Protein AF-A0A924DFP1-F1 (afdb_monomer)

Mean predicted aligned error: 7.76 Å

Structure (mmCIF, N/CA/C/O backbone):
data_AF-A0A924DFP1-F1
#
_entry.id   AF-A0A924DFP1-F1
#
loop_
_atom_site.group_PDB
_atom_site.id
_atom_site.type_symbol
_atom_site.label_atom_id
_atom_site.label_alt_id
_atom_site.label_comp_id
_atom_site.label_asym_id
_atom_site.label_entity_id
_atom_site.label_seq_id
_atom_site.pdbx_PDB_ins_code
_atom_site.Cartn_x
_atom_site.Cartn_y
_atom_site.Cartn_z
_atom_site.occupancy
_atom_site.B_iso_or_equiv
_atom_site.auth_seq_id
_atom_site.auth_comp_id
_atom_site.auth_asym_id
_atom_site.auth_atom_id
_atom_site.pdbx_PDB_model_num
ATOM 1 N N . MET A 1 1 ? -12.663 -9.193 8.113 1.00 69.88 1 MET A N 1
ATOM 2 C CA . MET A 1 1 ? -11.508 -8.333 8.483 1.00 69.88 1 MET A CA 1
ATOM 3 C C . MET A 1 1 ? -11.353 -7.207 7.453 1.00 69.88 1 MET A C 1
ATOM 5 O O . MET A 1 1 ? -11.590 -7.478 6.288 1.00 69.88 1 MET A O 1
ATOM 9 N N . LEU A 1 2 ? -11.002 -5.962 7.828 1.00 76.06 2 LEU A N 1
ATOM 10 C CA . LEU A 1 2 ? -10.997 -4.779 6.922 1.00 76.06 2 LEU A CA 1
ATOM 11 C C . LEU A 1 2 ? -10.207 -4.979 5.607 1.00 76.06 2 LEU A C 1
ATOM 13 O O . LEU A 1 2 ? -10.567 -4.423 4.573 1.00 76.06 2 LEU A O 1
ATOM 17 N N . TRP A 1 3 ? -9.158 -5.798 5.663 1.00 81.81 3 TRP A N 1
ATOM 18 C CA . TRP A 1 3 ? -8.206 -6.043 4.575 1.00 81.81 3 TRP A CA 1
ATOM 19 C C . TRP A 1 3 ? -8.619 -7.155 3.599 1.00 81.81 3 TRP A C 1
ATOM 21 O O . TRP A 1 3 ? -7.972 -7.343 2.576 1.00 81.81 3 TRP A O 1
ATOM 31 N N . GLU A 1 4 ? -9.683 -7.908 3.893 1.00 82.88 4 GLU A N 1
ATOM 32 C CA . GLU A 1 4 ? -10.214 -8.904 2.954 1.00 82.88 4 GLU A CA 1
ATOM 33 C C . GLU A 1 4 ? -10.651 -8.221 1.656 1.00 82.88 4 GLU A C 1
ATOM 35 O O . GLU A 1 4 ? -11.298 -7.179 1.711 1.00 82.88 4 GLU A O 1
ATOM 40 N N . ASP A 1 5 ? -10.347 -8.822 0.502 1.00 80.94 5 ASP A N 1
ATOM 41 C CA . ASP A 1 5 ? -10.515 -8.209 -0.828 1.00 80.94 5 ASP A CA 1
ATOM 42 C C . ASP A 1 5 ? -11.877 -7.514 -1.023 1.00 80.94 5 ASP A C 1
ATOM 44 O O . ASP A 1 5 ? -11.924 -6.346 -1.408 1.00 80.94 5 ASP A O 1
ATOM 48 N N . VAL A 1 6 ? -12.982 -8.177 -0.660 1.00 85.00 6 VAL A N 1
ATOM 49 C CA . VAL A 1 6 ? -14.338 -7.607 -0.757 1.00 85.00 6 VAL A CA 1
ATOM 50 C C . VAL A 1 6 ? -14.481 -6.323 0.066 1.00 85.00 6 VAL A C 1
ATOM 52 O O . VAL A 1 6 ? -15.017 -5.332 -0.425 1.00 85.00 6 VAL A O 1
ATOM 55 N N . ARG A 1 7 ? -13.994 -6.320 1.311 1.00 84.31 7 ARG A N 1
ATOM 56 C CA . ARG A 1 7 ? -14.086 -5.164 2.215 1.00 84.31 7 ARG A CA 1
ATOM 57 C C . ARG A 1 7 ? -13.098 -4.074 1.818 1.00 84.31 7 ARG A C 1
ATOM 59 O O . ARG A 1 7 ? -13.478 -2.908 1.834 1.00 84.31 7 ARG A O 1
ATOM 66 N N . TYR A 1 8 ? -11.886 -4.449 1.403 1.00 85.38 8 TYR A N 1
ATOM 67 C CA . TYR A 1 8 ? -10.884 -3.526 0.879 1.00 85.38 8 TYR A CA 1
ATOM 68 C C . TYR A 1 8 ? -11.453 -2.722 -0.288 1.00 85.38 8 TYR A C 1
ATOM 70 O O . TYR A 1 8 ? -11.514 -1.500 -0.213 1.00 85.38 8 TYR A O 1
ATOM 78 N N . ARG A 1 9 ? -11.984 -3.410 -1.307 1.00 85.56 9 ARG A N 1
ATOM 79 C CA . ARG A 1 9 ? -12.621 -2.770 -2.468 1.00 85.56 9 ARG A CA 1
ATOM 80 C C . ARG A 1 9 ? -13.783 -1.861 -2.077 1.00 85.56 9 ARG A C 1
ATOM 82 O O . ARG A 1 9 ? -13.969 -0.827 -2.706 1.00 85.56 9 ARG A O 1
ATOM 89 N N . GLN A 1 10 ? -14.575 -2.232 -1.069 1.00 85.06 10 GLN A N 1
ATOM 90 C CA . GLN A 1 10 ? -15.708 -1.419 -0.617 1.00 85.06 10 GLN A CA 1
ATOM 91 C C . GLN A 1 10 ? -15.259 -0.068 -0.056 1.00 85.06 10 GLN A C 1
ATOM 93 O O . GLN A 1 10 ? -15.780 0.962 -0.483 1.00 85.06 10 GLN A O 1
ATOM 98 N N . TRP A 1 11 ? -14.301 -0.049 0.876 1.00 81.69 11 TRP A N 1
ATOM 99 C CA . TRP A 1 11 ? -13.893 1.207 1.510 1.00 81.69 11 TRP A CA 1
ATOM 100 C C . TRP A 1 11 ? -12.954 2.033 0.618 1.00 81.69 11 TRP A C 1
ATOM 102 O O . TRP A 1 11 ? -13.054 3.261 0.610 1.00 81.69 11 TRP A O 1
ATOM 112 N N . THR A 1 12 ? -12.101 1.402 -0.202 1.00 82.88 12 THR A N 1
ATOM 113 C CA . THR A 1 12 ? -11.225 2.138 -1.134 1.00 82.88 12 THR A CA 1
ATOM 114 C C . THR A 1 12 ? -11.976 2.768 -2.297 1.00 82.88 12 THR A C 1
ATOM 116 O O . THR A 1 12 ? -11.467 3.711 -2.909 1.00 82.88 12 THR A O 1
ATOM 119 N N . ASN A 1 13 ? -13.201 2.317 -2.583 1.00 82.38 13 ASN A N 1
ATOM 120 C CA . ASN A 1 13 ? -14.027 2.859 -3.658 1.00 82.38 13 ASN A CA 1
ATOM 121 C C . ASN A 1 13 ? -14.272 4.373 -3.523 1.00 82.38 13 ASN A C 1
ATOM 123 O O . ASN A 1 13 ? -14.385 5.062 -4.534 1.00 82.38 13 ASN A O 1
ATOM 127 N N . ALA A 1 14 ? -14.293 4.902 -2.294 1.00 77.56 14 ALA A N 1
ATOM 128 C CA . ALA A 1 14 ? -14.415 6.337 -2.035 1.00 77.56 14 ALA A CA 1
ATOM 129 C C . ALA A 1 14 ? -13.210 7.154 -2.548 1.00 77.56 14 ALA A C 1
ATOM 131 O O . ALA A 1 14 ? -13.348 8.334 -2.868 1.00 77.56 14 ALA A O 1
ATOM 132 N N . PHE A 1 15 ? -12.032 6.531 -2.646 1.00 74.38 15 PHE A N 1
ATOM 133 C CA . PHE A 1 15 ? -10.781 7.186 -3.029 1.00 74.38 15 PHE A CA 1
ATOM 134 C C . PHE A 1 15 ? -10.374 6.874 -4.470 1.00 74.38 15 PHE A C 1
ATOM 136 O O . PHE A 1 15 ? -9.965 7.776 -5.205 1.00 74.38 15 PHE A O 1
ATOM 143 N N . LYS A 1 16 ? -10.468 5.599 -4.868 1.00 74.00 16 LYS A N 1
ATOM 144 C CA . LYS A 1 16 ? -10.045 5.100 -6.181 1.00 74.00 16 LYS A CA 1
ATOM 145 C C . LYS A 1 16 ? -10.937 3.934 -6.612 1.00 74.00 16 LYS A C 1
ATOM 147 O O . LYS A 1 16 ? -10.611 2.765 -6.398 1.00 74.00 16 LYS A O 1
ATOM 152 N N . ALA A 1 17 ? -12.084 4.268 -7.202 1.00 83.75 17 ALA A N 1
ATOM 153 C CA . ALA A 1 17 ? -13.086 3.296 -7.628 1.00 83.75 17 ALA A CA 1
ATOM 154 C C . ALA A 1 17 ? -12.514 2.229 -8.574 1.00 83.75 17 ALA A C 1
ATOM 156 O O . ALA A 1 17 ? -11.740 2.529 -9.484 1.00 83.75 17 ALA A O 1
ATOM 157 N N . GLY A 1 18 ? -12.889 0.971 -8.336 1.00 82.62 18 GLY A N 1
ATOM 158 C CA . GLY A 1 18 ? -12.407 -0.181 -9.104 1.00 82.62 18 GLY A CA 1
ATOM 159 C C . GLY A 1 18 ? -10.963 -0.606 -8.810 1.00 82.62 18 GLY A C 1
ATOM 160 O O . GLY A 1 18 ? -10.485 -1.546 -9.443 1.00 82.62 18 GLY A O 1
ATOM 161 N N . SER A 1 19 ? -10.266 0.047 -7.871 1.00 85.50 19 SER A N 1
ATOM 162 C CA . SER A 1 19 ? -8.952 -0.422 -7.421 1.00 85.50 19 SER A CA 1
ATOM 163 C C . SER A 1 19 ? -9.056 -1.701 -6.591 1.00 85.50 19 SER A C 1
ATOM 165 O O . SER A 1 19 ? -10.066 -1.963 -5.933 1.00 85.50 19 SER A O 1
ATOM 167 N N . TYR A 1 20 ? -8.005 -2.516 -6.629 1.00 88.56 20 TYR A N 1
ATOM 168 C CA . TYR A 1 20 ? -7.902 -3.716 -5.807 1.00 88.56 20 TYR A CA 1
ATOM 169 C C . TYR A 1 20 ? -6.460 -4.049 -5.460 1.00 88.56 20 TYR A C 1
ATOM 171 O O . TYR A 1 20 ? -5.523 -3.570 -6.101 1.00 88.56 20 TYR A O 1
ATOM 179 N N . ALA A 1 21 ? -6.299 -4.886 -4.438 1.00 90.56 21 ALA A N 1
ATOM 180 C CA . ALA A 1 21 ? -5.002 -5.314 -3.956 1.00 90.56 21 ALA A CA 1
ATOM 181 C C . ALA A 1 21 ? -4.846 -6.834 -4.037 1.00 90.56 21 ALA A C 1
ATOM 183 O O . ALA A 1 21 ? -5.784 -7.582 -3.767 1.00 90.56 21 ALA A O 1
ATOM 184 N N . VAL A 1 22 ? -3.642 -7.292 -4.373 1.00 90.44 22 VAL A N 1
ATOM 185 C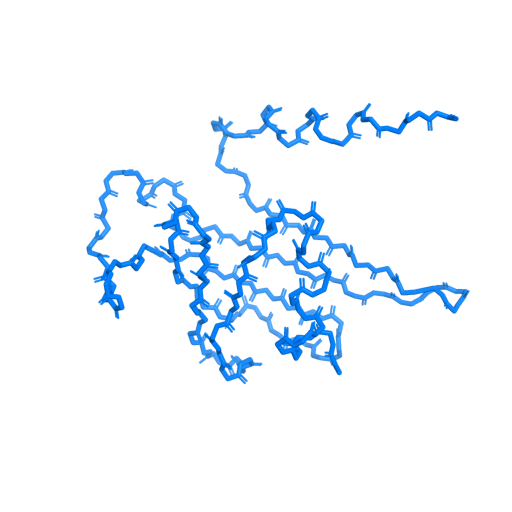 CA . VAL A 1 22 ? -3.253 -8.707 -4.318 1.00 90.44 22 VAL A CA 1
ATOM 186 C C . VAL A 1 22 ? -2.125 -8.846 -3.304 1.00 90.44 22 VAL A C 1
ATOM 188 O O . VAL A 1 22 ? -1.043 -8.283 -3.488 1.00 90.44 22 VAL A O 1
ATOM 191 N N . SER A 1 23 ? -2.383 -9.567 -2.212 1.00 88.62 23 SER A N 1
ATOM 192 C CA . SER A 1 23 ? -1.421 -9.776 -1.128 1.00 88.62 23 SER A CA 1
ATOM 193 C C . SER A 1 23 ? -1.812 -10.954 -0.238 1.00 88.62 23 SER A C 1
ATOM 195 O O . SER A 1 23 ? -2.986 -11.308 -0.144 1.00 88.62 23 SER A O 1
ATOM 197 N N . TYR A 1 24 ? -0.821 -11.496 0.471 1.00 86.44 24 TYR A N 1
ATOM 198 C CA . TYR A 1 24 ? -1.034 -12.362 1.633 1.00 86.44 24 TYR A CA 1
ATOM 199 C C . TYR A 1 24 ? -1.418 -11.570 2.891 1.00 86.44 24 TYR A C 1
ATOM 201 O O . TYR A 1 24 ? -1.831 -12.159 3.882 1.00 86.44 24 TYR A O 1
ATOM 209 N N . TRP A 1 25 ? -1.309 -10.236 2.855 1.00 87.00 25 TRP A N 1
ATOM 210 C CA . TRP A 1 25 ? -1.596 -9.343 3.978 1.00 87.00 25 TRP A CA 1
ATOM 211 C C . TRP A 1 25 ? -0.756 -9.636 5.227 1.00 87.00 25 TRP A C 1
ATOM 213 O O . TRP A 1 25 ? -1.195 -9.383 6.347 1.00 87.00 25 TRP A O 1
ATOM 223 N N . GLU A 1 26 ? 0.462 -10.148 5.060 1.00 86.81 26 GLU A N 1
ATOM 224 C CA . GLU A 1 26 ? 1.389 -10.472 6.151 1.00 86.81 26 GLU A CA 1
ATOM 225 C C . GLU A 1 26 ? 2.580 -9.511 6.184 1.00 86.81 26 GLU A C 1
ATOM 227 O O . GLU A 1 26 ? 2.953 -8.932 5.164 1.00 86.81 26 GLU A O 1
ATOM 232 N N . GLU A 1 27 ? 3.190 -9.329 7.352 1.00 88.25 27 GLU A N 1
ATOM 233 C CA . GLU A 1 27 ? 4.479 -8.650 7.462 1.00 88.25 27 GLU A CA 1
ATOM 234 C C . GLU A 1 27 ? 5.605 -9.693 7.577 1.00 88.25 27 GLU A C 1
ATOM 236 O O . GLU A 1 27 ? 5.479 -10.617 8.378 1.00 88.25 27 GLU A O 1
ATOM 241 N N . PRO A 1 28 ? 6.732 -9.535 6.861 1.00 90.50 28 PRO A N 1
ATOM 242 C CA . PRO A 1 28 ? 6.937 -8.647 5.723 1.00 90.50 28 PRO A CA 1
ATOM 243 C C . PRO A 1 28 ? 6.494 -9.333 4.424 1.00 90.50 28 PRO A C 1
ATOM 245 O O . PRO A 1 28 ? 7.129 -10.286 3.979 1.00 90.50 28 PRO A O 1
ATOM 248 N N . SER A 1 29 ? 5.470 -8.816 3.748 1.00 91.88 29 SER A N 1
ATOM 249 C CA . SER A 1 29 ? 5.078 -9.321 2.427 1.00 91.88 29 SER A CA 1
ATOM 250 C C . SER A 1 29 ? 4.870 -8.204 1.414 1.00 91.88 29 SER A C 1
ATOM 252 O O . SER A 1 29 ? 4.725 -7.024 1.751 1.00 91.88 29 SER A O 1
ATOM 254 N N . LYS A 1 30 ? 4.920 -8.592 0.140 1.00 93.44 30 LYS A N 1
ATOM 255 C CA . LYS A 1 30 ? 4.625 -7.711 -0.984 1.00 93.44 30 LYS A CA 1
ATOM 256 C C . LYS A 1 30 ? 3.111 -7.575 -1.143 1.00 93.44 30 LYS A C 1
ATOM 258 O O . LYS A 1 30 ? 2.359 -8.538 -0.984 1.00 93.44 30 LYS A O 1
ATOM 263 N N . ILE A 1 31 ? 2.684 -6.380 -1.513 1.00 93.31 31 ILE A N 1
ATOM 264 C CA . ILE A 1 31 ? 1.321 -6.086 -1.943 1.00 93.31 31 ILE A CA 1
ATOM 265 C C . ILE A 1 31 ? 1.377 -5.416 -3.312 1.00 93.31 31 ILE A C 1
ATOM 267 O O . ILE A 1 31 ? 2.232 -4.566 -3.564 1.00 93.31 31 ILE A O 1
ATOM 271 N N . LEU A 1 32 ? 0.496 -5.851 -4.207 1.00 92.94 32 LEU A N 1
ATOM 272 C CA . LEU A 1 32 ? 0.291 -5.252 -5.520 1.00 92.94 32 LEU A CA 1
ATOM 273 C C . LEU A 1 32 ? -1.011 -4.469 -5.489 1.00 92.94 32 LEU A C 1
ATOM 275 O O . LEU A 1 32 ? -2.025 -5.011 -5.055 1.00 92.94 32 LEU A O 1
ATOM 279 N N . PHE A 1 33 ? -0.986 -3.239 -5.980 1.00 91.25 33 PHE A N 1
ATOM 280 C CA . PHE A 1 33 ? -2.165 -2.409 -6.170 1.00 91.25 33 PHE A CA 1
ATOM 281 C C . PHE A 1 33 ? -2.421 -2.250 -7.656 1.00 91.25 33 PHE A C 1
ATOM 283 O O . PHE A 1 33 ? -1.524 -1.861 -8.403 1.00 91.25 33 PHE A O 1
ATOM 290 N N . PHE A 1 34 ? -3.657 -2.521 -8.053 1.00 88.81 34 PHE A N 1
ATOM 291 C CA . PHE A 1 34 ? -4.117 -2.398 -9.424 1.00 88.81 34 PHE A CA 1
ATOM 292 C C . PHE A 1 34 ? -5.211 -1.348 -9.510 1.00 88.81 34 PHE A C 1
ATOM 294 O O . PHE A 1 34 ? -6.055 -1.237 -8.613 1.00 88.81 34 PHE A O 1
ATOM 301 N N . SER A 1 35 ? -5.213 -0.581 -10.596 1.00 83.56 35 SER A N 1
ATOM 302 C CA . SER A 1 35 ? -6.249 0.420 -10.841 1.00 83.56 35 SER A CA 1
ATOM 303 C C . SER A 1 35 ? -6.743 0.406 -12.287 1.00 83.56 35 SER A C 1
ATOM 305 O O . SER A 1 35 ? -5.963 0.126 -13.195 1.00 83.56 35 SER A O 1
ATOM 307 N N . PRO A 1 36 ? -8.012 0.779 -12.543 1.00 81.06 36 PRO A N 1
ATOM 308 C CA . PRO A 1 36 ? -8.536 0.847 -13.909 1.00 81.06 36 PRO A CA 1
ATOM 309 C C . PRO A 1 36 ? -7.780 1.822 -14.826 1.00 81.06 36 PRO A C 1
ATOM 311 O O . PRO A 1 36 ? -7.860 1.700 -16.043 1.00 81.06 36 PRO A O 1
ATOM 314 N N . SER A 1 37 ? -7.051 2.790 -14.257 1.00 80.94 37 SER A N 1
ATOM 315 C CA . SER A 1 37 ? -6.217 3.743 -14.997 1.00 80.94 37 SER A CA 1
ATOM 316 C C . SER A 1 37 ? -4.840 3.194 -15.395 1.00 80.94 37 SER A C 1
ATOM 318 O O . SER A 1 37 ? -4.100 3.894 -16.082 1.00 80.94 37 SER A O 1
ATOM 320 N N . GLY A 1 38 ? -4.480 1.971 -14.980 1.00 78.50 38 GLY A N 1
ATOM 321 C CA . GLY A 1 38 ? -3.167 1.369 -15.246 1.00 78.50 38 GLY A CA 1
ATOM 322 C C . GLY A 1 38 ? -2.030 1.947 -14.397 1.00 78.50 38 GLY A C 1
ATOM 323 O O . GLY A 1 38 ? -0.858 1.734 -14.696 1.00 78.50 38 GLY A O 1
ATOM 324 N N . GLU A 1 39 ? -2.358 2.692 -13.339 1.00 79.44 39 GLU A N 1
ATOM 325 C CA . GLU A 1 39 ? -1.393 3.196 -12.355 1.00 79.44 39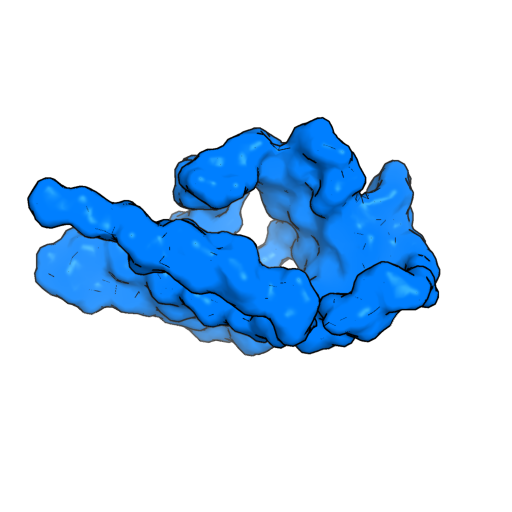 GLU A CA 1
ATOM 326 C C . GLU A 1 39 ? -1.089 2.115 -11.310 1.00 79.44 39 GLU A C 1
ATOM 328 O O . GLU A 1 39 ? -1.386 2.269 -10.121 1.00 79.44 39 GLU A O 1
ATOM 333 N N . ASP A 1 40 ? -0.563 0.988 -11.779 1.00 91.12 40 ASP A N 1
ATOM 334 C CA . ASP A 1 40 ? -0.311 -0.180 -10.947 1.00 91.12 40 ASP A CA 1
ATOM 335 C C . ASP A 1 40 ? 1.020 -0.030 -10.204 1.00 91.12 40 ASP A C 1
ATOM 337 O O . ASP A 1 40 ? 2.048 0.362 -10.764 1.00 91.12 40 ASP A O 1
ATOM 341 N N . GLN A 1 41 ? 1.023 -0.360 -8.919 1.00 92.94 41 GLN A N 1
ATOM 342 C CA . GLN A 1 41 ? 2.184 -0.169 -8.054 1.00 92.94 41 GLN A CA 1
ATOM 343 C C . GLN A 1 41 ? 2.362 -1.341 -7.097 1.00 92.94 41 GLN A C 1
ATOM 345 O O . GLN A 1 41 ? 1.447 -2.133 -6.870 1.00 92.94 41 GLN A O 1
ATOM 350 N N . PHE A 1 42 ? 3.549 -1.449 -6.511 1.00 94.69 42 PHE A N 1
ATOM 351 C CA . PHE A 1 42 ? 3.825 -2.415 -5.463 1.00 94.69 42 PHE A CA 1
ATOM 352 C C . PHE A 1 42 ? 4.458 -1.769 -4.240 1.00 94.69 42 PHE A C 1
ATOM 354 O O . PHE A 1 42 ? 5.286 -0.852 -4.325 1.00 94.69 42 PHE A O 1
ATOM 361 N N . SER A 1 43 ? 4.089 -2.326 -3.096 1.00 94.69 43 SER A N 1
ATOM 362 C CA . SER A 1 43 ? 4.519 -1.865 -1.784 1.00 94.69 43 SER A CA 1
ATOM 363 C C . SER A 1 43 ? 4.913 -3.061 -0.926 1.00 94.69 43 SER A C 1
ATOM 365 O O . SER A 1 43 ? 4.662 -4.223 -1.268 1.00 94.69 43 SER A O 1
ATOM 367 N N . LYS A 1 44 ? 5.558 -2.777 0.199 1.00 94.81 44 LYS A N 1
ATOM 368 C CA . LYS A 1 44 ? 5.860 -3.755 1.241 1.00 94.81 44 LYS A CA 1
ATOM 369 C C . LYS A 1 44 ? 5.018 -3.445 2.469 1.00 94.81 44 LYS A C 1
ATOM 371 O O . LYS A 1 44 ? 4.969 -2.293 2.887 1.00 94.81 44 LYS A O 1
ATOM 376 N N . ILE A 1 45 ? 4.397 -4.458 3.055 1.00 93.00 45 ILE A N 1
ATOM 377 C CA . ILE A 1 45 ? 3.731 -4.332 4.353 1.00 93.00 45 ILE A CA 1
ATOM 378 C C . ILE A 1 45 ? 4.808 -4.281 5.442 1.00 93.00 45 ILE A C 1
ATOM 380 O O . ILE A 1 45 ? 5.602 -5.222 5.536 1.00 93.00 45 ILE A O 1
ATOM 384 N N . ALA A 1 46 ? 4.856 -3.183 6.203 1.00 84.44 46 ALA A N 1
ATOM 385 C CA . ALA A 1 46 ? 5.680 -3.000 7.404 1.00 84.44 46 ALA A CA 1
ATOM 386 C C . ALA A 1 46 ? 5.437 -1.619 8.050 1.00 84.44 46 ALA A C 1
ATOM 388 O O . ALA A 1 46 ? 5.583 -0.623 7.332 1.00 84.44 46 ALA A O 1
ATOM 389 N N . PRO A 1 47 ? 5.213 -1.493 9.377 1.00 81.69 47 PRO A N 1
ATOM 390 C CA . PRO A 1 47 ? 4.754 -2.492 10.362 1.00 81.69 47 PRO A CA 1
ATOM 391 C C . PRO A 1 47 ? 3.245 -2.849 10.291 1.00 81.69 47 PRO A C 1
ATOM 393 O O . PRO A 1 47 ? 2.432 -2.060 9.810 1.00 81.69 47 PRO A O 1
ATOM 396 N N . LYS A 1 48 ? 2.848 -4.028 10.796 1.00 85.50 48 LYS A N 1
ATOM 397 C CA . LYS A 1 48 ? 1.456 -4.517 10.900 1.00 85.50 48 LYS A CA 1
ATOM 398 C C . LYS A 1 48 ? 1.141 -5.015 12.320 1.00 85.50 48 LYS A C 1
ATOM 400 O O . LYS A 1 48 ? 1.694 -6.015 12.770 1.00 85.50 48 LYS A O 1
ATOM 405 N N . HIS A 1 49 ? 0.158 -4.401 12.979 1.00 85.94 49 HIS A N 1
ATOM 406 C CA . HIS A 1 49 ? -0.381 -4.836 14.277 1.00 85.94 49 H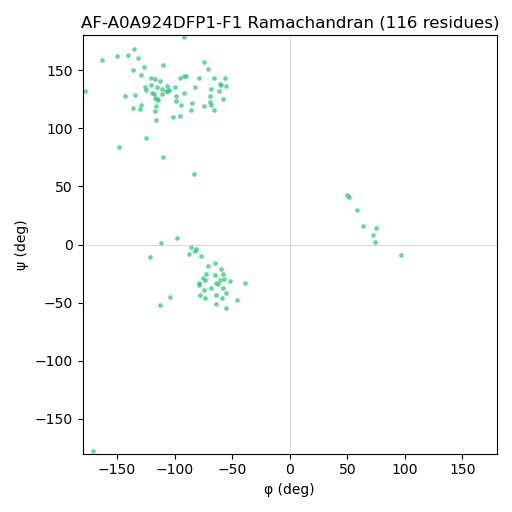IS A CA 1
ATOM 407 C C . HIS A 1 49 ? -1.895 -5.041 14.174 1.00 85.94 49 HIS A C 1
ATOM 409 O O . HIS A 1 49 ? -2.651 -4.088 14.327 1.00 85.94 49 HIS A O 1
ATOM 415 N N . PRO A 1 50 ? -2.377 -6.254 13.864 1.00 81.94 50 PRO A N 1
ATOM 416 C CA . PRO A 1 50 ? -3.807 -6.491 13.711 1.00 81.94 50 PRO A CA 1
ATOM 417 C C . PRO A 1 50 ? -4.576 -6.311 15.032 1.00 81.94 50 PRO A C 1
ATOM 419 O O . PRO A 1 50 ? -4.083 -6.763 16.064 1.00 81.94 50 PRO A O 1
ATOM 422 N N . PRO A 1 51 ? -5.807 -5.765 15.001 1.00 78.75 51 PRO A N 1
ATOM 423 C CA . PRO A 1 51 ? -6.491 -5.160 13.849 1.00 78.75 51 PRO A CA 1
ATOM 424 C C . PRO A 1 51 ? -6.153 -3.669 13.634 1.00 78.75 51 PRO A C 1
ATOM 426 O O . PRO A 1 51 ? -6.645 -3.077 12.678 1.00 78.75 51 PRO A O 1
ATOM 429 N N . GLU A 1 52 ? -5.342 -3.085 14.513 1.00 86.19 52 GLU A N 1
ATOM 430 C CA . GLU A 1 52 ? -5.171 -1.644 14.716 1.00 86.19 52 GLU A CA 1
ATOM 431 C C . GLU A 1 52 ? -4.286 -0.958 13.672 1.00 86.19 52 GLU A C 1
ATOM 433 O O . GLU A 1 52 ? -4.635 0.114 13.200 1.00 86.19 52 GLU A O 1
ATOM 438 N N . ILE A 1 53 ? -3.147 -1.539 13.291 1.00 89.19 53 ILE A N 1
ATOM 439 C CA . ILE A 1 53 ? -2.142 -0.870 12.452 1.00 89.19 53 ILE A CA 1
ATOM 440 C C . ILE A 1 53 ? -1.836 -1.695 11.206 1.00 89.19 53 ILE A C 1
ATOM 442 O O . ILE A 1 53 ? -1.541 -2.892 11.277 1.00 89.19 53 ILE A O 1
ATOM 446 N N . MET A 1 54 ? -1.828 -1.021 10.059 1.00 91.06 54 MET A N 1
ATOM 447 C CA . MET A 1 54 ? -1.262 -1.515 8.809 1.00 91.06 54 MET A CA 1
ATOM 448 C C . MET A 1 54 ? -0.458 -0.397 8.158 1.00 91.06 54 MET A C 1
ATOM 450 O O . MET A 1 54 ? -1.027 0.615 7.762 1.00 91.06 54 MET A O 1
ATOM 454 N N . SER A 1 55 ? 0.842 -0.591 7.989 1.00 92.00 55 SER A N 1
ATOM 455 C CA . SER A 1 55 ? 1.697 0.337 7.257 1.00 92.00 55 SER A CA 1
ATOM 456 C C . SER A 1 55 ? 2.212 -0.289 5.969 1.00 92.00 55 SER A C 1
ATOM 458 O O . SER A 1 55 ? 2.579 -1.464 5.904 1.00 92.00 55 SER A O 1
ATOM 460 N N . LEU A 1 56 ? 2.248 0.529 4.929 1.00 93.38 56 LEU A N 1
ATOM 461 C CA . LEU A 1 56 ? 2.709 0.205 3.596 1.00 93.38 56 LEU A CA 1
ATOM 462 C C . LEU A 1 56 ? 3.882 1.110 3.257 1.00 93.38 56 LEU A C 1
ATOM 464 O O . LEU A 1 56 ? 3.783 2.327 3.364 1.00 93.38 56 LEU A O 1
ATOM 468 N N . LYS A 1 57 ? 4.974 0.519 2.786 1.00 93.88 57 LYS A N 1
ATOM 469 C CA . LYS A 1 57 ? 6.083 1.244 2.175 1.00 93.88 57 LYS A CA 1
ATOM 470 C C . LYS A 1 57 ? 5.990 1.114 0.665 1.00 93.88 57 LYS A C 1
ATOM 472 O O . LYS A 1 57 ? 6.213 0.023 0.136 1.00 93.88 57 LYS A O 1
ATOM 477 N N . HIS A 1 58 ? 5.662 2.199 -0.024 1.00 93.44 58 HIS A N 1
ATOM 478 C CA . HIS A 1 58 ? 5.543 2.243 -1.483 1.00 93.44 58 HIS A CA 1
ATOM 479 C C . HIS A 1 58 ? 6.920 2.099 -2.132 1.00 93.44 58 HIS A C 1
ATOM 481 O O . HIS A 1 58 ? 7.849 2.810 -1.758 1.00 93.44 58 HIS A O 1
ATOM 487 N N . ILE A 1 59 ? 7.088 1.162 -3.073 1.00 93.94 59 ILE A N 1
ATOM 488 C CA . ILE A 1 59 ? 8.410 0.846 -3.646 1.00 93.94 59 ILE A CA 1
ATOM 489 C C . ILE A 1 59 ? 8.513 1.245 -5.114 1.00 93.94 59 ILE A C 1
ATOM 491 O O . ILE A 1 59 ? 9.471 1.927 -5.484 1.00 93.94 59 ILE A O 1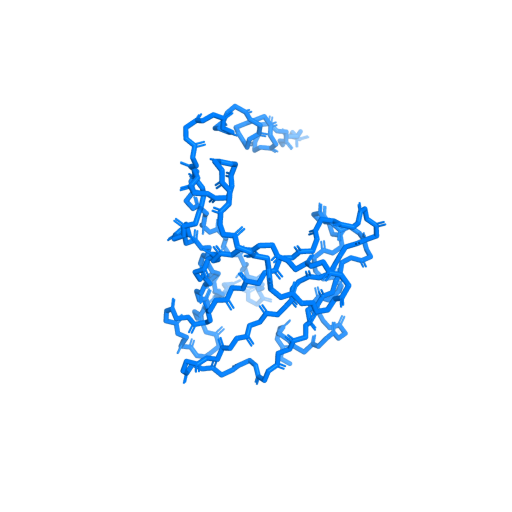
ATOM 495 N N . GLY A 1 60 ? 7.573 0.816 -5.956 1.00 93.94 60 GLY A N 1
ATOM 496 C CA . GLY A 1 60 ? 7.708 1.023 -7.393 1.00 93.94 60 GLY A CA 1
ATOM 497 C C . GLY A 1 60 ? 6.471 0.681 -8.208 1.00 93.94 60 GLY A C 1
ATOM 498 O O . GLY A 1 60 ? 5.423 0.333 -7.669 1.00 93.94 60 GLY A O 1
ATOM 499 N N . ILE A 1 61 ? 6.609 0.817 -9.523 1.00 94.44 61 ILE A N 1
ATOM 500 C CA . ILE A 1 61 ? 5.542 0.578 -10.495 1.00 94.44 61 ILE A CA 1
ATOM 501 C C . ILE A 1 61 ? 5.560 -0.878 -10.952 1.00 94.44 61 ILE A C 1
ATOM 503 O O . ILE A 1 61 ? 6.624 -1.485 -11.107 1.00 94.44 61 ILE A O 1
ATOM 507 N N . VAL A 1 62 ? 4.373 -1.418 -11.205 1.00 91.50 62 VAL A N 1
ATOM 508 C CA . VAL A 1 62 ? 4.177 -2.684 -11.911 1.00 91.50 62 VAL A CA 1
ATOM 509 C C . VAL A 1 62 ? 3.655 -2.364 -13.306 1.00 91.50 62 VAL A C 1
ATOM 511 O O . VAL A 1 62 ? 2.781 -1.525 -13.472 1.00 91.50 62 VAL A O 1
ATOM 514 N N . ASN A 1 63 ? 4.186 -3.031 -14.325 1.00 87.69 63 ASN A N 1
ATOM 515 C CA . ASN A 1 63 ? 3.642 -2.969 -15.678 1.00 87.69 63 ASN A CA 1
ATOM 516 C C . ASN A 1 63 ? 3.579 -4.385 -16.248 1.00 87.69 63 ASN A C 1
ATOM 518 O O . ASN A 1 63 ? 4.566 -5.123 -16.185 1.00 87.69 63 ASN A O 1
ATOM 522 N N . ASN A 1 64 ? 2.413 -4.783 -16.762 1.00 83.88 64 ASN A N 1
ATOM 523 C CA . ASN A 1 64 ? 2.147 -6.138 -17.255 1.00 83.88 64 ASN A CA 1
ATOM 524 C C . ASN A 1 64 ? 2.564 -7.232 -16.251 1.00 83.88 64 ASN A C 1
ATOM 526 O O . ASN A 1 64 ? 3.198 -8.224 -16.612 1.00 83.88 64 ASN A O 1
ATOM 530 N N . GLY A 1 65 ? 2.270 -7.012 -14.964 1.00 78.31 65 GLY A N 1
ATOM 531 C CA . GLY A 1 65 ? 2.600 -7.944 -13.881 1.00 78.31 65 GLY A CA 1
ATOM 532 C C . GLY A 1 65 ? 4.088 -8.029 -13.518 1.00 78.31 65 GLY A C 1
ATOM 533 O O . GLY A 1 65 ? 4.462 -8.892 -12.726 1.00 78.31 65 GLY A O 1
ATOM 534 N N . LYS A 1 66 ? 4.945 -7.160 -14.073 1.00 87.38 66 LYS A N 1
ATOM 535 C CA . LYS A 1 66 ? 6.382 -7.114 -13.776 1.00 87.38 66 LYS A CA 1
ATOM 536 C C . LYS A 1 66 ? 6.780 -5.808 -13.104 1.00 87.38 66 LYS A C 1
ATOM 538 O O . LYS A 1 66 ? 6.408 -4.728 -13.567 1.00 87.38 66 LYS A O 1
ATOM 543 N N . ASP A 1 67 ? 7.599 -5.921 -12.066 1.00 92.62 67 ASP A N 1
ATOM 544 C CA . ASP A 1 67 ? 8.205 -4.774 -11.393 1.00 92.62 67 ASP A CA 1
ATOM 545 C C . ASP A 1 67 ? 9.086 -4.012 -12.377 1.00 92.62 67 ASP A C 1
ATOM 547 O O . ASP A 1 67 ? 9.894 -4.599 -13.102 1.00 92.62 67 ASP A O 1
ATOM 551 N N . GLN A 1 68 ? 8.914 -2.698 -12.410 1.00 94.06 68 GLN A N 1
ATOM 552 C CA . GLN A 1 68 ? 9.699 -1.832 -13.270 1.00 94.06 68 GLN A CA 1
ATOM 553 C C . GLN A 1 68 ? 10.935 -1.315 -12.526 1.00 94.06 68 GLN A C 1
ATOM 555 O O . GLN A 1 68 ? 10.864 -1.036 -11.324 1.00 94.06 68 G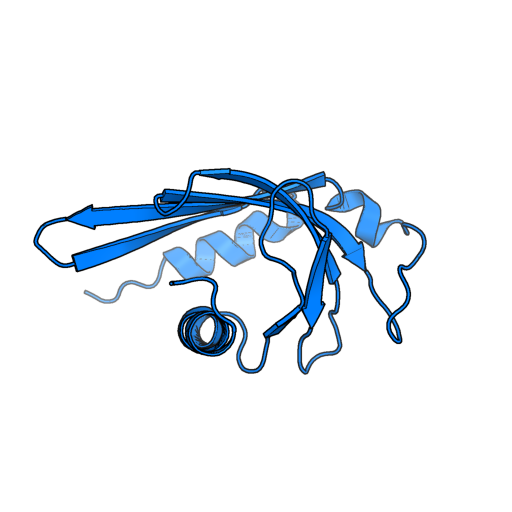LN A O 1
ATOM 560 N N . PRO A 1 69 ? 12.074 -1.141 -13.220 1.00 92.38 69 PRO A N 1
ATOM 561 C CA . PRO A 1 69 ? 13.211 -0.423 -12.664 1.00 92.38 69 PRO A CA 1
ATOM 562 C C . PRO A 1 69 ? 12.808 0.987 -12.224 1.00 92.38 69 PRO A C 1
ATOM 564 O O . PRO A 1 69 ? 12.009 1.652 -12.884 1.00 92.38 69 PRO A O 1
ATOM 567 N N . ALA A 1 70 ? 13.389 1.466 -11.124 1.00 90.81 70 ALA A N 1
ATOM 568 C CA . ALA A 1 70 ? 13.091 2.798 -10.615 1.00 90.81 70 ALA A CA 1
ATOM 569 C C . ALA A 1 70 ? 13.565 3.888 -11.593 1.00 90.81 70 ALA A C 1
ATOM 571 O O . ALA A 1 70 ? 14.767 4.074 -11.808 1.00 90.81 70 ALA A O 1
ATOM 572 N N . ASP A 1 71 ? 12.620 4.652 -12.132 1.00 90.38 71 ASP A N 1
ATOM 573 C CA . ASP A 1 71 ? 12.880 5.845 -12.934 1.00 90.38 71 ASP A CA 1
ATOM 574 C C . ASP A 1 71 ? 12.907 7.119 -12.065 1.00 90.38 71 ASP A C 1
ATOM 576 O O . ASP A 1 71 ? 12.697 7.086 -10.849 1.00 90.38 71 ASP A O 1
ATOM 580 N N . ASN A 1 72 ? 13.165 8.277 -12.681 1.00 88.88 72 ASN A N 1
ATOM 581 C CA . ASN A 1 72 ? 13.216 9.552 -11.956 1.00 88.88 72 ASN A CA 1
ATOM 582 C C . ASN A 1 72 ? 11.889 9.892 -11.262 1.00 88.88 72 ASN A C 1
ATOM 584 O O . ASN A 1 72 ? 11.892 10.538 -10.217 1.00 88.88 72 ASN A O 1
ATOM 588 N N . LYS A 1 73 ? 10.746 9.469 -11.816 1.00 85.94 73 LYS A N 1
ATOM 589 C CA . LYS A 1 73 ? 9.433 9.722 -11.21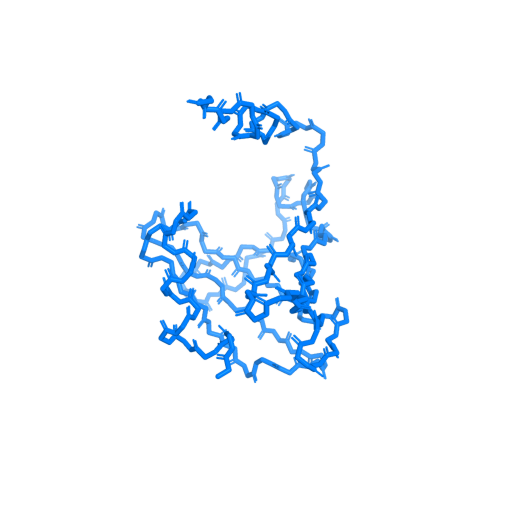1 1.00 85.94 73 LYS A CA 1
ATOM 590 C C . LYS A 1 73 ? 9.220 8.845 -9.982 1.00 85.94 73 LYS A C 1
ATOM 592 O O . LYS A 1 73 ? 8.813 9.374 -8.952 1.00 85.94 73 LYS A O 1
ATOM 597 N N . THR A 1 74 ? 9.543 7.561 -10.091 1.00 89.00 74 THR A N 1
ATOM 598 C CA . THR A 1 74 ? 9.418 6.537 -9.050 1.00 89.00 74 THR A CA 1
ATOM 599 C C . THR A 1 74 ? 10.327 6.837 -7.871 1.00 89.00 74 THR A C 1
ATOM 601 O O . THR A 1 74 ? 9.882 6.814 -6.730 1.00 89.00 74 THR A O 1
ATOM 604 N N . LYS A 1 75 ? 11.577 7.241 -8.126 1.00 89.06 75 LYS A N 1
ATOM 605 C CA . LYS A 1 75 ? 12.533 7.622 -7.072 1.00 89.06 75 LYS A CA 1
ATOM 606 C C . LYS A 1 75 ? 12.048 8.760 -6.170 1.00 89.06 75 LYS A C 1
ATOM 608 O O . LYS A 1 75 ? 12.483 8.829 -5.031 1.00 8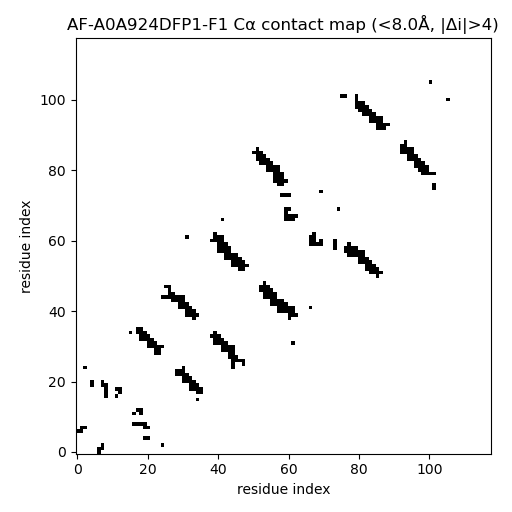9.06 75 LYS A O 1
ATOM 613 N N . ASN A 1 76 ? 11.153 9.626 -6.652 1.00 88.31 76 ASN A N 1
ATOM 614 C CA . ASN A 1 76 ? 10.644 10.741 -5.849 1.00 88.31 76 ASN A CA 1
ATOM 615 C C . ASN A 1 76 ? 9.682 10.305 -4.738 1.00 88.31 76 ASN A C 1
ATOM 617 O O . ASN A 1 76 ? 9.511 11.049 -3.783 1.00 88.31 76 ASN A O 1
ATOM 621 N N . TRP A 1 77 ? 9.010 9.163 -4.882 1.00 88.06 77 TRP A N 1
ATOM 622 C CA . TRP A 1 77 ? 8.049 8.659 -3.892 1.00 88.06 77 TRP A CA 1
ATOM 623 C C . TRP A 1 77 ? 8.414 7.271 -3.361 1.00 88.06 77 TRP A C 1
ATOM 625 O O . TRP A 1 77 ? 7.821 6.819 -2.388 1.00 88.06 77 TRP A O 1
ATOM 635 N N . SER A 1 78 ? 9.383 6.583 -3.970 1.00 91.81 78 SER A N 1
ATOM 636 C CA . SER A 1 78 ? 9.867 5.295 -3.484 1.00 91.81 78 SER A CA 1
ATOM 637 C C . SER A 1 78 ? 10.384 5.442 -2.056 1.00 91.81 78 SER A C 1
ATOM 639 O O . SER A 1 78 ? 11.237 6.276 -1.759 1.00 91.81 78 SER A O 1
ATOM 641 N N . GLY A 1 79 ? 9.844 4.621 -1.168 1.00 91.19 79 GLY A N 1
ATOM 642 C CA . GLY A 1 79 ? 10.091 4.663 0.260 1.00 91.19 79 GLY A CA 1
ATOM 643 C C . GLY A 1 79 ? 9.041 5.416 1.071 1.00 91.19 79 GLY A C 1
ATOM 644 O O . GLY A 1 79 ? 9.091 5.285 2.291 1.00 91.19 79 GLY A O 1
ATOM 645 N N . ALA A 1 80 ? 8.104 6.124 0.431 1.00 91.56 80 ALA A N 1
ATOM 646 C CA . ALA A 1 80 ? 6.991 6.790 1.101 1.00 91.56 80 ALA A CA 1
ATOM 647 C C . ALA A 1 80 ? 6.130 5.786 1.874 1.00 91.56 80 ALA A C 1
ATOM 649 O O . ALA A 1 80 ? 5.813 4.699 1.374 1.00 91.56 80 ALA A O 1
ATOM 650 N N . MET A 1 81 ? 5.750 6.172 3.084 1.00 92.06 81 MET A N 1
ATOM 651 C CA . MET A 1 81 ? 4.917 5.381 3.972 1.00 92.06 81 MET A CA 1
ATOM 652 C C . MET A 1 81 ? 3.446 5.774 3.854 1.00 92.06 81 MET A C 1
ATOM 654 O O . MET A 1 81 ? 3.095 6.943 3.729 1.00 92.06 81 MET A O 1
ATOM 658 N N . GLU A 1 82 ? 2.569 4.788 3.955 1.00 91.19 82 GLU A N 1
ATOM 659 C CA . GLU A 1 82 ? 1.133 4.956 4.136 1.00 91.19 82 GLU A CA 1
ATOM 660 C C . GLU A 1 82 ? 0.700 4.078 5.305 1.00 91.19 82 GLU A C 1
ATOM 662 O O . GLU A 1 82 ? 0.848 2.862 5.256 1.00 91.19 82 GLU A O 1
ATOM 667 N N . THR A 1 83 ? 0.213 4.687 6.380 1.00 91.38 83 THR A N 1
ATOM 668 C CA . THR A 1 83 ? -0.185 3.995 7.606 1.00 91.38 83 THR A CA 1
ATOM 669 C C . THR A 1 83 ? -1.667 4.171 7.859 1.00 91.38 83 THR A C 1
ATOM 671 O O . THR A 1 83 ? -2.167 5.290 7.954 1.00 91.38 83 THR A O 1
ATOM 674 N N . TYR A 1 84 ? -2.342 3.047 8.028 1.00 89.62 84 TYR A N 1
ATOM 675 C CA . TYR A 1 84 ? -3.716 2.949 8.467 1.00 89.62 84 TYR A CA 1
ATOM 676 C C . TYR A 1 84 ? -3.745 2.632 9.957 1.00 89.62 84 TYR A C 1
ATOM 678 O O . TYR A 1 84 ? -3.122 1.661 10.393 1.00 89.62 84 TYR A O 1
ATOM 686 N N . LEU A 1 85 ? -4.485 3.438 10.711 1.00 90.75 85 LEU A N 1
ATOM 687 C CA . LEU A 1 85 ? -4.800 3.215 12.114 1.00 90.75 85 LEU A CA 1
ATOM 688 C C . LEU A 1 85 ? -6.313 3.030 12.249 1.00 90.75 85 LEU A C 1
ATOM 690 O O . LEU A 1 85 ? -7.084 3.923 11.897 1.00 90.75 85 LEU A O 1
ATOM 694 N N . LEU A 1 86 ? -6.718 1.866 12.735 1.00 89.00 86 LEU A N 1
ATOM 695 C CA . LEU A 1 86 ? -8.095 1.497 13.015 1.00 89.00 86 LEU A CA 1
ATOM 696 C C . LEU A 1 86 ? -8.370 1.684 14.509 1.00 89.00 86 LEU A C 1
ATOM 698 O O . LEU A 1 86 ? -7.699 1.080 15.345 1.00 89.00 86 LEU A O 1
ATOM 702 N N . SER A 1 87 ? -9.374 2.488 14.834 1.00 87.75 87 SER A N 1
ATOM 703 C CA . SER A 1 87 ? -9.861 2.730 16.193 1.00 87.75 87 SER A CA 1
ATOM 704 C C . SER A 1 87 ? -11.365 2.469 16.269 1.00 87.75 87 SER A C 1
ATOM 706 O O . SER A 1 87 ? -12.095 2.595 15.286 1.00 87.75 87 SER A O 1
ATOM 708 N N . GLU A 1 88 ? -11.847 2.094 17.452 1.00 86.94 88 GLU A N 1
ATOM 709 C CA . GLU A 1 88 ? -13.277 1.991 17.736 1.00 86.94 88 GLU A CA 1
ATOM 710 C C . GLU A 1 88 ? -13.637 2.978 18.846 1.00 86.94 88 GLU A C 1
ATOM 712 O O . GLU A 1 88 ? -12.971 3.054 19.878 1.00 86.94 88 GLU A O 1
ATOM 717 N N . THR A 1 89 ? -14.673 3.784 18.634 1.00 85.69 89 THR A N 1
ATOM 718 C CA . THR A 1 89 ? -15.176 4.732 19.634 1.00 85.69 89 THR A CA 1
ATOM 719 C C . THR A 1 89 ? -16.692 4.783 19.541 1.00 85.69 89 THR A C 1
ATOM 721 O O . THR A 1 89 ? -17.238 4.987 18.462 1.00 85.69 89 THR A O 1
ATOM 724 N N . ASN A 1 90 ? -17.389 4.592 20.666 1.00 84.88 90 ASN A N 1
ATOM 725 C CA . ASN A 1 90 ? -18.858 4.618 20.734 1.00 84.88 90 ASN A CA 1
ATOM 726 C C . ASN A 1 90 ? -19.546 3.700 19.696 1.00 84.88 90 ASN A C 1
ATOM 728 O O . ASN A 1 90 ? -20.528 4.101 19.075 1.00 84.88 90 ASN A O 1
ATOM 732 N N . SER A 1 91 ? -19.013 2.489 19.480 1.00 85.06 91 SER A N 1
ATOM 733 C CA . SER A 1 91 ? -19.496 1.521 18.473 1.00 85.06 91 SER A CA 1
ATOM 734 C C . SER A 1 91 ? -19.384 1.985 17.011 1.00 85.06 91 SER A C 1
ATOM 736 O O . SER A 1 91 ? -19.994 1.393 16.120 1.00 85.06 91 SER A O 1
ATOM 738 N N . ILE A 1 92 ? -18.599 3.033 16.749 1.00 84.19 92 ILE A N 1
ATOM 739 C CA . ILE A 1 92 ? -18.236 3.499 15.410 1.00 84.19 92 ILE A CA 1
ATOM 740 C C . ILE A 1 92 ? -16.791 3.086 15.134 1.00 84.19 92 ILE A C 1
ATOM 742 O O . ILE A 1 92 ? -15.901 3.292 15.959 1.00 84.19 92 ILE A O 1
ATOM 746 N N . THR A 1 93 ? -16.560 2.517 13.953 1.00 83.56 93 THR A N 1
ATOM 747 C CA . THR A 1 93 ? -15.218 2.230 13.442 1.00 83.56 93 THR A CA 1
ATOM 748 C C . THR A 1 93 ? -14.651 3.467 12.751 1.00 83.56 93 THR A C 1
ATOM 750 O O . THR A 1 93 ? -15.228 3.953 11.779 1.00 83.56 93 THR A O 1
ATOM 753 N N . GLU A 1 94 ? -13.505 3.947 13.220 1.00 85.88 94 GLU A N 1
ATOM 754 C CA . GLU A 1 94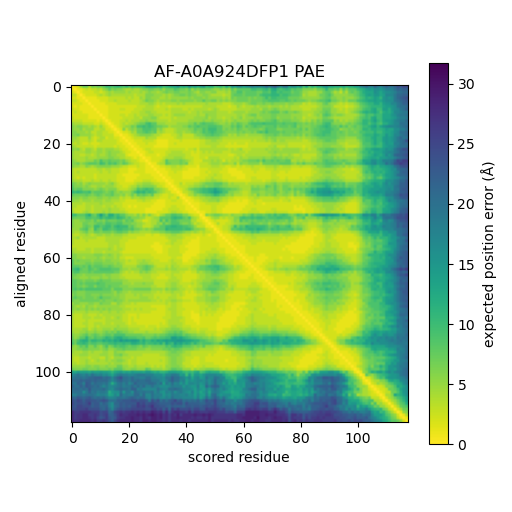 ? -12.747 5.036 12.613 1.00 85.88 94 GLU A CA 1
ATOM 755 C C . GLU A 1 94 ? -11.484 4.478 11.945 1.00 85.88 94 GLU A C 1
ATOM 757 O O . GLU A 1 94 ? -10.745 3.684 12.526 1.00 85.88 94 GLU A O 1
ATOM 762 N N . LEU A 1 95 ? -11.241 4.888 10.698 1.00 84.81 95 LEU A N 1
ATOM 763 C CA . LEU A 1 95 ? -10.030 4.559 9.950 1.00 84.81 95 LEU A CA 1
ATOM 764 C C . LEU A 1 95 ? -9.269 5.850 9.661 1.00 84.81 95 LEU A C 1
ATOM 766 O O . LEU A 1 95 ? -9.665 6.637 8.799 1.00 84.81 95 LEU A O 1
ATOM 770 N N . LYS A 1 96 ? -8.155 6.056 10.359 1.00 87.56 96 LYS A N 1
ATOM 771 C CA . LYS A 1 96 ? -7.237 7.164 10.103 1.00 87.56 96 LYS A CA 1
ATOM 772 C C . LYS A 1 96 ? -6.150 6.720 9.132 1.00 87.56 96 LYS A C 1
ATOM 774 O O . LYS A 1 96 ? -5.501 5.701 9.350 1.00 87.56 96 LYS A O 1
ATOM 779 N N . VAL A 1 97 ? -5.921 7.512 8.086 1.00 87.62 97 VAL A N 1
ATOM 780 C CA . VAL A 1 97 ? -4.875 7.262 7.085 1.00 87.62 97 VAL A CA 1
ATOM 781 C C . VAL A 1 97 ? -3.839 8.380 7.141 1.00 87.62 97 VAL A C 1
ATOM 783 O O . VAL A 1 97 ? -4.183 9.554 7.015 1.00 87.62 97 VAL A O 1
ATOM 786 N N . THR A 1 98 ? -2.573 8.016 7.317 1.00 88.62 98 THR A N 1
ATOM 787 C CA . THR A 1 98 ? -1.422 8.925 7.269 1.00 88.62 98 THR A CA 1
ATOM 788 C C . THR A 1 98 ? -0.561 8.552 6.072 1.00 88.62 98 THR A C 1
ATOM 790 O O . THR A 1 98 ? -0.122 7.411 5.981 1.00 88.62 98 THR A O 1
ATOM 793 N N . VAL A 1 99 ? -0.297 9.497 5.174 1.00 87.44 99 VAL A N 1
ATOM 794 C CA . VAL A 1 99 ? 0.556 9.293 3.994 1.00 87.44 99 VAL A CA 1
ATOM 795 C C . VAL A 1 99 ? 1.741 10.246 4.026 1.00 87.44 99 VAL A C 1
ATOM 797 O O . VAL A 1 99 ? 1.575 11.433 4.309 1.00 87.44 99 VAL A O 1
ATOM 800 N N . ASP A 1 100 ? 2.924 9.742 3.692 1.00 86.50 100 ASP A N 1
ATOM 801 C CA . ASP A 1 100 ? 4.075 10.582 3.400 1.00 86.50 100 ASP A CA 1
ATOM 802 C C . ASP A 1 100 ? 3.804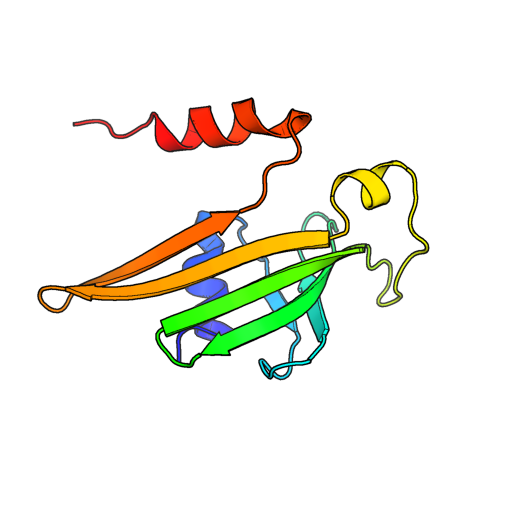 11.335 2.100 1.00 86.50 100 ASP A C 1
ATOM 804 O O . ASP A 1 100 ? 3.605 10.753 1.029 1.00 86.50 100 ASP A O 1
ATOM 808 N N . ILE A 1 101 ? 3.802 12.658 2.191 1.00 68.94 101 ILE A N 1
ATOM 809 C CA . ILE A 1 101 ? 3.605 13.518 1.036 1.00 68.94 101 ILE A CA 1
ATOM 810 C C . ILE A 1 101 ? 4.976 13.903 0.498 1.00 68.94 101 ILE A C 1
ATOM 812 O O . ILE A 1 101 ? 5.766 14.573 1.161 1.00 68.94 101 ILE A O 1
ATOM 816 N N . VAL A 1 102 ? 5.240 13.548 -0.757 1.00 65.75 102 VAL A N 1
ATOM 817 C CA . VAL A 1 102 ? 6.303 14.219 -1.505 1.00 65.75 102 VAL A CA 1
ATOM 818 C C . VAL A 1 102 ? 5.825 15.643 -1.772 1.00 65.75 102 VAL A C 1
ATOM 820 O O . VAL A 1 102 ? 4.767 15.810 -2.380 1.00 65.75 102 VAL A O 1
ATOM 823 N N . SER A 1 103 ? 6.586 16.650 -1.336 1.00 54.16 103 SER A N 1
ATOM 824 C CA . SER A 1 103 ? 6.227 18.086 -1.314 1.00 54.16 103 SER A CA 1
ATOM 825 C C . SER A 1 103 ? 5.426 18.605 -2.521 1.00 54.16 103 SER A C 1
ATOM 827 O O . SER A 1 103 ? 4.544 19.445 -2.376 1.00 54.16 103 SER A O 1
ATOM 829 N N . LYS A 1 104 ? 5.650 18.060 -3.722 1.00 52.81 104 LYS A N 1
ATOM 830 C CA . LYS A 1 104 ? 4.912 18.411 -4.948 1.00 52.81 104 LYS A CA 1
ATOM 831 C C . LYS A 1 104 ? 3.408 18.070 -4.965 1.00 52.81 104 LYS A C 1
ATOM 833 O O . LYS A 1 104 ? 2.711 18.568 -5.843 1.00 52.81 104 LYS A O 1
ATOM 838 N N . TYR A 1 105 ? 2.904 17.220 -4.068 1.00 55.91 105 TYR A N 1
ATOM 839 C CA . TYR A 1 105 ? 1.485 16.813 -4.020 1.00 55.91 105 TYR A CA 1
ATOM 840 C C . TYR A 1 105 ? 0.725 17.336 -2.796 1.00 55.91 105 TYR A C 1
ATOM 842 O O . TYR A 1 105 ? -0.471 17.077 -2.663 1.00 55.91 105 TYR A O 1
ATOM 850 N N . GLU A 1 106 ? 1.382 18.107 -1.931 1.00 55.66 106 GLU A N 1
ATOM 851 C CA . GLU A 1 106 ? 0.806 18.647 -0.694 1.00 55.66 106 GLU A CA 1
ATOM 852 C C . GLU A 1 106 ? -0.478 19.448 -0.948 1.00 55.66 106 GLU A C 1
ATOM 854 O O . GLU A 1 106 ? -1.495 19.243 -0.285 1.00 55.66 106 GLU A O 1
ATOM 859 N N . GLN A 1 107 ? -0.492 20.259 -2.009 1.00 54.22 107 GLN A N 1
ATOM 860 C CA . GLN A 1 107 ? -1.660 21.059 -2.382 1.00 54.22 107 GLN A CA 1
ATOM 861 C C . GLN A 1 107 ? -2.882 20.215 -2.790 1.00 54.22 107 GLN A C 1
ATOM 863 O O . GLN A 1 107 ? -4.010 20.612 -2.508 1.00 54.22 107 GLN A O 1
ATOM 868 N N . TYR A 1 108 ? -2.697 19.040 -3.406 1.00 57.41 108 TYR A N 1
ATOM 869 C CA . TYR A 1 108 ? -3.817 18.181 -3.819 1.00 57.41 108 TYR A CA 1
ATOM 870 C C . TYR A 1 108 ? -4.558 17.586 -2.610 1.00 57.41 108 TYR A C 1
ATOM 872 O O . TYR A 1 108 ? -5.788 17.497 -2.614 1.00 57.41 108 TYR A O 1
ATOM 880 N N . PHE A 1 109 ? -3.822 17.219 -1.556 1.00 56.41 109 PHE A N 1
ATOM 881 C CA . PHE A 1 109 ? -4.397 16.642 -0.338 1.00 56.41 109 PHE A CA 1
ATOM 882 C C . PHE A 1 109 ? -5.017 17.698 0.588 1.00 56.41 109 PHE A C 1
ATOM 884 O O . PHE A 1 109 ? -6.080 17.448 1.158 1.00 56.41 109 PHE A O 1
ATOM 891 N N . LEU A 1 110 ? -4.439 18.903 0.673 1.00 57.16 110 LEU A N 1
ATOM 892 C CA . LEU A 1 110 ? -5.019 20.010 1.449 1.00 57.16 110 LEU A CA 1
ATOM 893 C C . LEU A 1 110 ? -6.396 20.452 0.920 1.00 57.16 110 LEU A C 1
ATOM 895 O O . LEU A 1 110 ? -7.272 20.803 1.707 1.00 57.16 110 LEU A O 1
ATOM 899 N N . ILE A 1 111 ? -6.626 20.383 -0.397 1.00 52.44 111 ILE A N 1
ATOM 900 C CA . ILE A 1 111 ? -7.909 20.768 -1.013 1.00 52.44 111 ILE A CA 1
ATOM 901 C C . ILE A 1 111 ? -9.016 19.733 -0.748 1.00 52.44 111 ILE A C 1
ATOM 903 O O . ILE A 1 111 ? -10.187 20.097 -0.655 1.00 52.44 111 ILE A O 1
ATOM 907 N N . LYS A 1 112 ? -8.688 18.442 -0.606 1.00 50.12 112 LYS A N 1
ATOM 908 C CA . LYS A 1 112 ? -9.703 17.413 -0.308 1.00 50.12 112 LYS A CA 1
ATOM 909 C C . LYS A 1 112 ? -10.171 17.437 1.149 1.00 50.12 112 LYS A C 1
ATOM 911 O O . LYS A 1 112 ? -11.332 17.135 1.397 1.00 50.12 112 LYS A O 1
ATOM 916 N N . ASN A 1 113 ? -9.318 17.864 2.080 1.00 47.94 113 ASN A N 1
ATOM 917 C CA . ASN A 1 113 ? -9.666 17.984 3.502 1.00 47.94 113 ASN A CA 1
ATOM 918 C C . ASN A 1 113 ? -10.410 19.287 3.853 1.00 47.94 113 ASN A C 1
ATOM 920 O O . ASN A 1 113 ? -10.852 19.443 4.987 1.00 47.94 113 ASN A O 1
ATOM 924 N N . SER A 1 114 ? -10.565 20.224 2.910 1.00 41.47 114 SER A N 1
ATOM 925 C CA . SER A 1 114 ? -11.227 21.517 3.146 1.00 41.47 114 SER A CA 1
ATOM 926 C C . SER A 1 114 ? -12.699 21.570 2.721 1.00 41.47 114 SER A C 1
ATOM 928 O O . SER A 1 114 ? -13.324 22.624 2.818 1.00 41.47 114 SER A O 1
ATOM 930 N N . LYS A 1 115 ? -13.293 20.449 2.289 1.00 40.47 115 LYS A N 1
ATOM 931 C CA . LYS A 1 115 ? -14.740 20.354 2.043 1.00 40.47 115 LYS A CA 1
ATOM 932 C C . LYS A 1 115 ? -15.436 19.467 3.075 1.00 40.47 115 LYS A C 1
ATOM 934 O O . LYS A 1 115 ? -15.881 18.373 2.751 1.00 40.47 115 LYS A O 1
ATOM 939 N N . SER A 1 116 ? -15.607 20.007 4.280 1.00 33.72 116 SER A N 1
ATOM 940 C CA . SER A 1 116 ? -16.831 19.769 5.054 1.00 33.72 116 SER A CA 1
ATOM 941 C C . SER A 1 116 ? -17.776 20.941 4.785 1.00 33.72 116 SER A C 1
ATOM 943 O O . SER A 1 116 ? -17.467 22.056 5.209 1.00 33.72 116 SER A O 1
ATOM 945 N N . PRO A 1 117 ? -18.897 20.758 4.069 1.00 41.34 117 PRO A N 1
ATOM 946 C CA . PRO A 1 117 ? -20.033 21.638 4.275 1.00 41.34 117 PRO A CA 1
ATOM 947 C C . PRO A 1 117 ? -20.581 21.351 5.679 1.00 41.34 117 PRO A C 1
ATOM 949 O O . PRO A 1 117 ? -20.687 20.187 6.071 1.00 41.34 117 PRO A O 1
ATOM 952 N N . GLY A 1 118 ? -20.845 22.416 6.435 1.00 36.78 118 GLY A N 1
ATOM 953 C CA . GLY A 1 118 ? -21.643 22.333 7.658 1.00 36.78 118 GLY A CA 1
ATOM 954 C C . GLY A 1 118 ? -23.088 21.935 7.391 1.00 36.78 118 GLY A C 1
ATOM 955 O O . GLY A 1 118 ? -23.484 21.863 6.203 1.00 36.78 118 GLY A O 1
#

Solvent-accessible surface area (backbone atoms only — not comparable to full-atom values): 6889 Å² total; per-residue (Å²): 112,73,76,42,64,73,47,34,38,59,65,43,37,83,81,46,62,79,30,49,70,52,61,87,85,43,73,83,33,63,34,38,40,43,37,84,85,65,73,22,30,34,29,35,34,51,64,69,46,86,89,36,36,44,20,32,29,35,55,40,45,37,55,96,91,36,81,49,82,82,46,83,72,41,61,65,48,42,67,34,42,38,36,39,41,49,48,78,57,96,94,39,82,45,79,48,77,48,67,61,68,51,79,94,49,48,68,66,57,57,60,66,73,68,69,72,80,131

Sequence (118 aa):
MLWEDVRYRQWTNAFKAGSYAVSYWEEPSKILFFSPSGEDQFSKIAPKHPPEIMSLKHIGIVNNGKDQPADNKTKNWSGAMETYLLSETNSITELKVTVDIVSKYEQYFLIKNSKSPG

Radius of gyration: 15.03 Å; Cα contacts (8 Å, |Δi|>4): 198; chains: 1; bounding box: 35×35×38 Å

Secondary structure (DSSP, 8-state):
-TTSHHHHHHHHTTTSTT-EEEE---TT-EEEEE-TTS--EEEEEEEEETTTEEEEEEEEEEETTEEPPP-HHHHTTTT-EEEEEEEEETTEEEEEEEEPPPGGGHHHHHHHTT----

Foldseek 3Di:
DCQPFVNVQVVCCVPAHPKTKDWPLDPQTKIWIDHPVQQIFIWGWPDDDPPFKTKTQTAAHDDPNDGDDDDPVRVLRHRKMWMWGWDADPNDIDIDIDTDDSPVCPVVVVVVVPDDDD

Nearest PDB structures (foldseek):
  5i9j-assembly1_A  TM=3.972E-01  e=9.392E-01  Homo sapiens
  3p0l-assembly4_D  TM=3.714E-01  e=5.037E-01  Homo sapiens
  3u9p-assembly1_C  TM=3.315E-01  e=8.386E-01  Mus musculus
  5ldi-assembly4_D  TM=1.813E-01  e=9.940E-01  Escherichia coli BL21(DE3)

pLDDT: mean 81.7, std 14.21, range [33.72, 94.81]